Protein AF-A0A7S0J8M4-F1 (afdb_monomer)

Mean predicted aligned error: 5.73 Å

Secondary structure (DSSP, 8-state):
-HHHHHS-HHHHHHHHHHTT-S-SSS-------TTHHHHHHHHHHHT-S---TT--EEEEEE-TTS-EEEEETTSPPEEES-----S-HHHHHHHHGGG--HHHHHHHHT---------

Organism: NCBI:txid127549

Radius of gyration: 19.63 Å; Cα contacts (8 Å, |Δi|>4): 87; chains: 1; bounding box: 48×40×47 Å

Foldseek 3Di:
DVVVVVPDPVVVVVVCVVQVVPPPPPRDDDDADVVGPVVVVVVVVVVDPDDDPPWDFQAWAADPVQWIWTDTPPDGTDIDNDDDDPDQLVVVCRRHPPVQDPVSNVVSVVDDDDDDDDD

Sequence (119 aa):
DEQALAFPVVQLIAFWKNHHLLDLLERPVWRVVRGRSRAYVSAAVMALNDVRAGTPVCSVTRDSNGGVLVHTAGSEAERFDHVVMATHTDVTLALLGKEAAAEERSALAAIQYQPNAVY

pLDDT: mean 92.01, std 7.86, range [51.16, 98.25]

Nearest PDB structures (foldseek):
  3r9u-assembly1_A  TM=7.982E-01  e=2.689E-01  Campylobacter jejuni
  5xhu-assembly1_A  TM=7.639E-01  e=3.263E-01  Bacillus subtilis
  6a4j-assembly1_A  TM=7.425E-01  e=1.185E+00  Staphylococcus aureus
  2tpr-assembly1_B  TM=5.645E-01  e=7.076E-01  Crithidia fasciculata
  3jcp-assembly1_M  TM=3.866E-01  e=5.831E-01  Saccharomyces cerevisiae S288C

S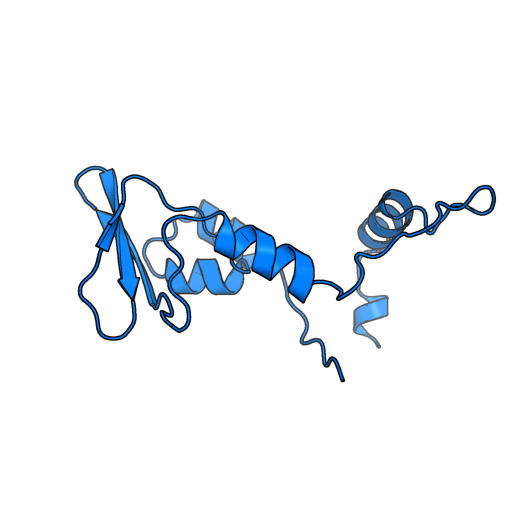olvent-accessible surface area (backbone atoms only — not comparable to full-atom values): 7654 Å² total; per-residue (Å²): 110,74,64,71,73,66,50,59,62,67,60,53,52,52,50,32,54,78,64,53,68,73,50,90,66,88,59,80,82,85,81,76,61,83,72,46,68,62,46,58,51,51,53,53,56,73,73,46,95,78,82,72,81,96,60,54,72,65,34,42,43,77,42,96,86,70,32,32,35,42,31,36,74,94,56,77,68,45,79,38,75,73,85,83,83,89,59,59,44,61,58,45,47,59,28,26,51,88,67,47,48,73,68,52,46,55,60,29,66,69,63,85,85,76,93,80,90,81,133

InterPro domains:
  IPR002937 Amine oxidase [PF01593] (25-114)
  IPR036188 FAD/NAD(P)-binding domain superfamily [G3DSA:3.50.50.60] (27-110)
  IPR036188 FAD/NAD(P)-binding domain superfamily [SSF51905] (13-118)
  IPR050464 Zeta Carotene Desaturase and Related Oxidoreductases [PTHR42923] (7-105)

Structure (mmCIF, N/CA/C/O backbone):
data_AF-A0A7S0J8M4-F1
#
_entry.id   AF-A0A7S0J8M4-F1
#
loop_
_atom_site.group_PDB
_atom_site.id
_atom_site.type_symbol
_atom_site.label_atom_id
_atom_site.label_alt_id
_atom_site.label_comp_id
_atom_site.label_asym_id
_atom_site.label_entity_id
_atom_site.label_seq_id
_atom_site.pdbx_PDB_ins_code
_atom_site.Cartn_x
_atom_site.Cartn_y
_atom_site.Cartn_z
_atom_site.occupancy
_atom_site.B_iso_or_equiv
_atom_site.auth_seq_id
_atom_site.auth_comp_id
_atom_site.auth_asym_id
_atom_site.auth_atom_id
_atom_site.pdbx_PDB_model_num
ATOM 1 N N . ASP A 1 1 ? 6.494 17.318 -21.708 1.00 63.72 1 ASP A N 1
ATOM 2 C CA . ASP A 1 1 ? 6.199 17.122 -20.280 1.00 63.72 1 ASP A CA 1
ATOM 3 C C . ASP A 1 1 ? 7.115 17.928 -19.386 1.00 63.72 1 ASP A C 1
ATOM 5 O O . ASP A 1 1 ? 8.245 17.532 -19.136 1.00 63.72 1 ASP A O 1
ATOM 9 N N . GLU A 1 2 ? 6.620 19.064 -18.902 1.00 69.25 2 GLU A N 1
ATOM 10 C CA . GLU A 1 2 ? 7.306 19.943 -17.941 1.00 69.25 2 GLU A CA 1
ATOM 11 C C . GLU A 1 2 ? 7.650 19.211 -16.629 1.00 69.25 2 GLU A C 1
ATOM 13 O O . GLU A 1 2 ? 8.718 19.404 -16.056 1.00 69.25 2 GLU A O 1
ATOM 18 N N . GLN A 1 3 ? 6.805 18.264 -16.212 1.00 68.88 3 GLN A N 1
ATOM 19 C CA . GLN A 1 3 ? 7.044 17.424 -15.034 1.00 68.88 3 GLN A CA 1
ATOM 20 C C . GLN A 1 3 ? 8.184 16.415 -15.218 1.00 68.88 3 GLN A C 1
ATOM 22 O O . GLN A 1 3 ? 8.911 16.148 -14.266 1.00 68.88 3 GLN A O 1
ATOM 27 N N . ALA A 1 4 ? 8.385 15.880 -16.428 1.00 71.12 4 ALA A N 1
ATOM 28 C CA . ALA A 1 4 ? 9.517 14.992 -16.699 1.00 71.12 4 ALA A CA 1
ATOM 29 C C . ALA A 1 4 ? 10.855 15.736 -16.548 1.00 71.12 4 ALA A C 1
ATOM 31 O O . ALA A 1 4 ? 11.836 15.153 -16.095 1.00 71.12 4 ALA A O 1
ATOM 32 N N . LEU A 1 5 ? 10.877 17.035 -16.872 1.00 80.38 5 LEU A N 1
ATOM 33 C CA . LEU A 1 5 ? 12.034 17.911 -16.665 1.00 80.38 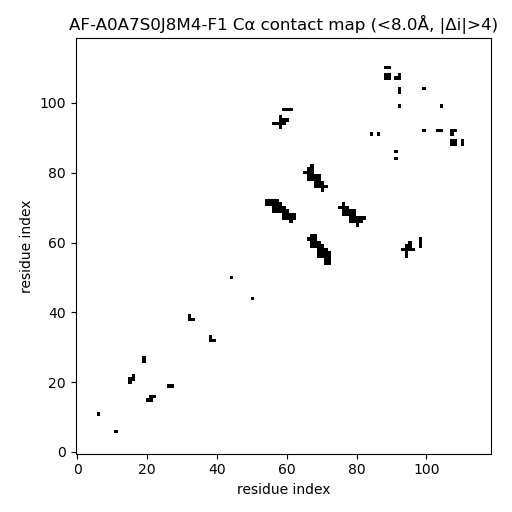5 LEU A CA 1
ATOM 34 C C . LEU A 1 5 ? 12.220 18.309 -15.191 1.00 80.38 5 LEU A C 1
ATOM 36 O O . LEU A 1 5 ? 13.343 18.589 -14.780 1.00 80.38 5 LEU A O 1
ATOM 40 N N . ALA A 1 6 ? 11.145 18.315 -14.397 1.00 82.62 6 ALA A N 1
ATOM 41 C CA . ALA A 1 6 ? 11.183 18.595 -12.960 1.00 82.62 6 ALA A CA 1
ATOM 42 C C . ALA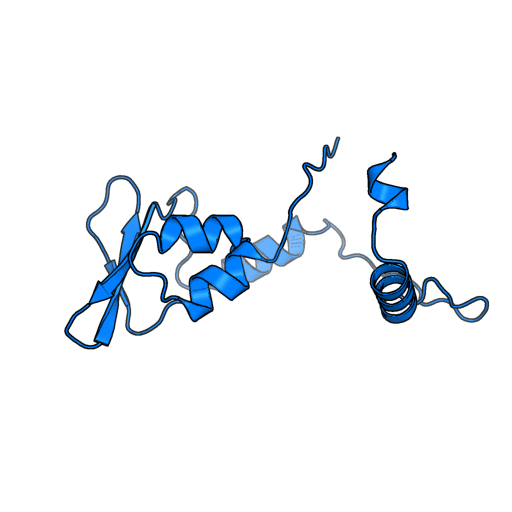 A 1 6 ? 11.553 17.370 -12.100 1.00 82.62 6 ALA A C 1
ATOM 44 O O . ALA A 1 6 ? 11.846 17.520 -10.912 1.00 82.62 6 ALA A O 1
ATOM 45 N N . PHE A 1 7 ? 11.538 16.157 -12.668 1.00 82.75 7 PHE A N 1
ATOM 46 C CA . PHE A 1 7 ? 11.857 14.942 -11.924 1.00 82.75 7 PHE A CA 1
ATOM 47 C C . PHE A 1 7 ? 13.342 14.921 -11.508 1.00 82.75 7 PHE A C 1
ATOM 49 O O . PHE A 1 7 ? 14.218 15.144 -12.351 1.00 82.75 7 PHE A O 1
ATOM 56 N N . PRO A 1 8 ? 13.676 14.620 -10.238 1.00 88.19 8 PRO A N 1
ATOM 57 C CA . PRO A 1 8 ? 15.059 14.662 -9.775 1.00 88.19 8 PRO A CA 1
ATOM 58 C C . PRO A 1 8 ? 15.976 13.693 -10.536 1.00 88.19 8 PRO A C 1
ATOM 60 O O . PRO A 1 8 ? 15.835 12.470 -10.462 1.00 88.19 8 PRO A O 1
ATOM 63 N N . VAL A 1 9 ? 16.991 14.238 -11.215 1.00 90.62 9 VAL A N 1
ATOM 64 C CA . VAL A 1 9 ? 17.916 13.459 -12.060 1.00 90.62 9 VAL A CA 1
ATOM 65 C C . VAL A 1 9 ? 18.632 12.340 -11.297 1.00 90.62 9 VAL A C 1
ATOM 67 O O . VAL A 1 9 ? 18.860 11.263 -11.840 1.00 90.62 9 VAL A O 1
ATOM 70 N N . VAL A 1 10 ? 18.937 12.551 -10.013 1.00 91.94 10 VAL A N 1
ATOM 71 C CA . VAL A 1 10 ? 19.588 11.540 -9.165 1.00 91.94 10 VAL A CA 1
ATOM 72 C C . VAL A 1 10 ? 18.696 10.310 -8.994 1.00 91.94 10 VAL A C 1
ATOM 74 O O . VAL A 1 10 ? 19.178 9.185 -9.105 1.00 91.94 10 VAL A O 1
ATOM 77 N N . GLN A 1 11 ? 17.394 10.512 -8.775 1.00 88.12 11 GLN A N 1
ATOM 78 C CA . GLN A 1 11 ? 16.428 9.420 -8.640 1.00 88.12 11 GLN A CA 1
ATOM 79 C C . GLN A 1 11 ? 16.253 8.689 -9.972 1.00 88.12 11 GLN A C 1
ATOM 81 O O . GLN A 1 11 ? 16.188 7.461 -9.992 1.00 88.12 11 GLN A O 1
ATOM 86 N N . LEU A 1 12 ? 16.252 9.427 -11.086 1.00 88.75 12 LEU A N 1
ATOM 87 C CA . LEU A 1 12 ? 16.141 8.853 -12.425 1.00 88.75 12 LEU A CA 1
ATOM 88 C C . LEU A 1 12 ? 17.352 7.980 -12.767 1.00 88.75 12 LEU A C 1
ATOM 90 O O . LEU A 1 12 ? 17.193 6.844 -13.207 1.00 88.75 12 LEU A O 1
ATOM 94 N N . ILE A 1 13 ? 18.563 8.480 -12.512 1.00 92.44 13 ILE A N 1
ATOM 95 C CA . ILE A 1 13 ? 19.807 7.735 -12.733 1.00 92.44 13 ILE A CA 1
ATOM 96 C C . ILE A 1 13 ? 19.863 6.506 -11.823 1.00 92.44 13 ILE A C 1
ATOM 98 O O . ILE A 1 13 ? 20.216 5.423 -12.289 1.00 92.44 13 ILE A O 1
ATOM 102 N N . ALA A 1 14 ? 19.494 6.640 -10.544 1.00 92.06 14 ALA A N 1
ATOM 103 C CA . ALA A 1 14 ? 19.434 5.508 -9.622 1.00 92.06 14 ALA A CA 1
ATOM 104 C C . ALA A 1 14 ? 18.438 4.443 -10.106 1.00 92.06 14 ALA A C 1
ATOM 106 O O . ALA A 1 14 ? 18.763 3.256 -10.115 1.00 92.06 14 ALA A O 1
ATOM 107 N N . PHE A 1 15 ? 17.261 4.861 -10.580 1.00 89.94 15 PHE A N 1
ATOM 108 C CA . PHE A 1 15 ? 16.281 3.974 -11.194 1.00 89.94 15 PHE A CA 1
ATOM 109 C C . PHE A 1 15 ? 16.864 3.260 -12.422 1.00 89.94 15 PHE A C 1
ATOM 111 O O . PHE A 1 15 ? 16.825 2.033 -12.476 1.00 89.94 15 PHE A O 1
ATOM 118 N N . TRP A 1 16 ? 17.466 3.984 -13.370 1.00 91.31 16 TRP A N 1
ATOM 119 C CA . TRP A 1 16 ? 18.075 3.386 -14.563 1.00 91.31 16 TRP A CA 1
ATOM 120 C C . TRP A 1 16 ? 19.204 2.414 -14.233 1.00 91.31 16 TRP A C 1
ATOM 122 O O . TRP A 1 16 ? 19.281 1.347 -14.841 1.00 91.31 16 TRP A O 1
ATOM 132 N N . LYS A 1 17 ? 20.042 2.745 -13.249 1.00 89.75 17 LYS A N 1
ATOM 133 C CA . LYS A 1 17 ? 21.104 1.863 -12.763 1.00 89.75 17 LYS A CA 1
ATOM 134 C C . LYS A 1 17 ? 20.529 0.576 -12.168 1.00 89.75 17 LYS A C 1
ATOM 136 O O . LYS A 1 17 ? 20.946 -0.505 -12.562 1.00 89.75 17 LYS A O 1
ATOM 141 N N . ASN A 1 18 ? 19.545 0.685 -11.275 1.00 87.25 18 ASN A N 1
ATOM 142 C CA . ASN A 1 18 ? 18.911 -0.473 -10.632 1.00 87.25 18 ASN A CA 1
ATOM 143 C C . ASN A 1 18 ? 18.157 -1.372 -11.625 1.00 87.25 18 ASN A C 1
ATOM 145 O O . ASN A 1 18 ? 17.911 -2.537 -11.333 1.00 87.25 18 ASN A O 1
ATOM 149 N N . HIS A 1 19 ? 17.797 -0.837 -12.793 1.00 87.44 19 HIS A N 1
ATOM 150 C CA . HIS A 1 19 ? 17.111 -1.562 -13.861 1.00 87.44 19 HIS A CA 1
ATOM 151 C C . HIS A 1 19 ? 18.027 -1.901 -15.044 1.00 87.44 19 HIS A C 1
ATOM 153 O O . HIS A 1 19 ? 17.521 -2.260 -16.106 1.00 87.44 19 HIS A O 1
ATOM 159 N N . HIS A 1 20 ? 19.354 -1.788 -14.905 1.00 87.81 20 HIS A N 1
ATOM 160 C CA . HIS A 1 20 ? 20.303 -2.145 -15.972 1.00 87.81 20 HIS A CA 1
ATOM 161 C C . HIS A 1 20 ? 20.048 -1.403 -17.302 1.00 87.81 20 HIS A C 1
ATOM 163 O O . HIS A 1 20 ? 20.346 -1.885 -18.398 1.00 87.81 20 HIS A O 1
ATOM 169 N N . LEU A 1 21 ? 19.448 -0.211 -17.228 1.00 86.88 21 LEU A N 1
ATOM 170 C CA . LEU A 1 21 ? 19.143 0.628 -18.390 1.00 86.88 21 LEU A CA 1
ATOM 171 C C . LEU A 1 21 ? 20.348 1.470 -18.826 1.00 86.88 21 LEU A C 1
ATOM 173 O O . LEU A 1 21 ? 20.344 1.983 -19.941 1.00 86.88 21 LEU A O 1
ATOM 177 N N . LEU A 1 22 ? 21.371 1.572 -17.972 1.00 88.12 22 LEU A N 1
ATOM 178 C CA . LEU A 1 22 ? 22.657 2.206 -18.280 1.00 88.12 22 LEU A CA 1
ATOM 179 C C . LEU A 1 22 ? 23.686 1.226 -18.868 1.00 88.12 22 LEU A C 1
ATOM 181 O O . LEU A 1 22 ? 24.751 1.657 -19.309 1.00 88.12 22 LEU A O 1
ATOM 185 N N . ASP A 1 23 ? 23.380 -0.073 -18.883 1.00 85.62 23 ASP A N 1
ATOM 186 C CA . ASP A 1 23 ? 24.307 -1.106 -19.338 1.00 85.62 23 ASP A CA 1
ATOM 187 C C . ASP A 1 23 ? 24.358 -1.115 -20.876 1.00 85.62 23 ASP A C 1
ATOM 189 O O . ASP A 1 23 ? 23.355 -1.355 -21.552 1.00 85.62 23 ASP A O 1
ATOM 193 N N . LEU A 1 24 ? 25.535 -0.818 -21.439 1.00 81.00 24 LEU A N 1
ATOM 194 C CA . LEU A 1 24 ? 25.758 -0.735 -22.892 1.00 81.00 24 LEU A CA 1
ATOM 195 C C . LEU A 1 24 ? 26.112 -2.090 -23.524 1.00 81.00 24 LEU A C 1
ATOM 197 O O . LEU A 1 24 ? 25.889 -2.297 -24.715 1.00 81.00 24 LEU A O 1
ATOM 201 N N . LEU A 1 25 ? 26.656 -3.009 -22.727 1.00 86.00 25 LEU A N 1
ATOM 202 C CA . LEU A 1 25 ? 27.061 -4.360 -23.111 1.00 86.00 25 LEU A CA 1
ATOM 203 C C . LEU A 1 25 ? 26.431 -5.353 -22.126 1.00 86.00 25 LEU A C 1
ATOM 205 O O . LEU A 1 25 ? 26.124 -4.980 -20.999 1.00 86.00 25 LEU A O 1
ATOM 209 N N . GLU A 1 26 ? 26.212 -6.597 -22.560 1.00 82.88 26 GLU A N 1
ATOM 210 C CA . GLU A 1 26 ? 25.694 -7.688 -21.708 1.00 82.88 26 GLU A CA 1
ATOM 211 C C . GLU A 1 26 ? 24.362 -7.386 -20.993 1.00 82.88 26 GLU A C 1
ATOM 213 O O . GLU A 1 26 ? 24.121 -7.822 -19.867 1.00 82.88 26 GLU A O 1
ATOM 218 N N . ARG A 1 27 ? 23.454 -6.658 -21.658 1.00 82.81 27 ARG A N 1
ATOM 219 C CA . ARG A 1 27 ? 22.149 -6.315 -21.073 1.00 82.81 27 ARG A CA 1
ATOM 220 C C . ARG A 1 27 ? 21.378 -7.578 -20.666 1.00 82.81 27 ARG A C 1
ATOM 222 O O . ARG A 1 27 ? 21.291 -8.521 -21.460 1.00 82.81 27 ARG A O 1
ATOM 229 N N . PRO A 1 28 ? 20.756 -7.593 -19.476 1.00 83.62 28 PRO A N 1
ATOM 230 C CA . PRO A 1 28 ? 20.015 -8.753 -19.015 1.00 83.62 28 PRO A CA 1
ATOM 231 C C . PRO A 1 28 ? 18.836 -9.050 -19.944 1.00 83.62 28 PRO A C 1
ATOM 233 O O . PRO A 1 28 ? 18.101 -8.158 -20.376 1.00 83.62 28 PRO A O 1
ATOM 236 N N . VAL A 1 29 ? 18.623 -10.336 -20.225 1.00 86.94 29 VAL A N 1
ATOM 237 C CA . VAL A 1 29 ? 17.432 -10.789 -20.946 1.00 86.94 29 VAL A CA 1
ATOM 238 C C . VAL A 1 29 ? 16.240 -10.712 -19.998 1.00 86.94 29 VAL A C 1
ATOM 240 O O . VAL A 1 29 ? 16.077 -11.552 -19.109 1.00 86.94 29 VAL A O 1
ATOM 243 N N . TRP A 1 30 ? 15.388 -9.711 -20.205 1.00 88.50 30 TRP A N 1
ATOM 244 C CA . TRP A 1 30 ? 14.147 -9.548 -19.456 1.00 88.50 30 TRP A CA 1
ATOM 245 C C . TRP A 1 30 ? 13.171 -10.674 -19.797 1.00 88.50 30 TRP A C 1
ATOM 247 O O . TRP A 1 30 ? 12.617 -10.742 -20.894 1.00 88.50 30 TRP A O 1
ATOM 257 N N . ARG A 1 31 ? 12.964 -11.579 -18.840 1.00 91.81 31 ARG A N 1
ATOM 258 C CA . ARG A 1 31 ? 11.958 -12.638 -18.943 1.00 91.81 31 ARG A CA 1
ATOM 259 C C . ARG A 1 31 ? 10.631 -12.138 -18.398 1.00 91.81 31 ARG A C 1
ATOM 261 O O . ARG A 1 31 ? 10.584 -11.412 -17.411 1.00 91.81 31 ARG A O 1
ATOM 268 N N . VAL A 1 32 ? 9.550 -12.586 -19.020 1.00 93.75 32 VAL A N 1
ATOM 269 C CA . VAL A 1 32 ? 8.186 -12.309 -18.568 1.00 93.75 32 VAL A CA 1
ATOM 270 C C . VAL A 1 32 ? 7.472 -13.613 -18.248 1.00 93.75 32 VAL A C 1
ATOM 272 O O . VAL A 1 32 ? 7.699 -14.638 -18.893 1.00 93.75 32 VAL A O 1
ATOM 275 N N . VAL A 1 33 ? 6.578 -13.572 -17.263 1.00 96.25 33 VAL A N 1
ATOM 276 C CA . VAL A 1 33 ? 5.672 -14.688 -16.982 1.00 96.25 33 VAL A CA 1
ATOM 277 C C . VAL A 1 33 ? 4.642 -14.769 -18.109 1.00 96.25 33 VAL A C 1
ATOM 279 O O . VAL A 1 33 ? 3.999 -13.770 -18.451 1.00 96.25 33 VAL A O 1
ATOM 282 N N . ARG A 1 34 ? 4.466 -15.955 -18.705 1.00 96.88 34 ARG A N 1
ATOM 283 C CA . ARG A 1 34 ? 3.397 -16.193 -19.687 1.00 96.88 34 ARG A CA 1
ATOM 284 C C . ARG A 1 34 ? 2.046 -15.925 -19.014 1.00 96.88 34 ARG A C 1
ATOM 286 O O . ARG A 1 34 ? 1.779 -16.455 -17.945 1.00 96.88 34 ARG A O 1
ATOM 293 N N . GLY A 1 35 ? 1.206 -15.093 -19.631 1.00 94.69 35 GLY A N 1
ATOM 294 C CA . GLY A 1 35 ? -0.043 -14.627 -19.009 1.00 94.69 35 GLY A CA 1
ATOM 295 C C . GLY A 1 35 ? 0.110 -13.394 -18.104 1.00 94.69 35 GLY A C 1
ATOM 296 O O . GLY A 1 35 ? -0.881 -12.937 -17.538 1.00 94.69 35 GLY A O 1
ATOM 297 N N . ARG A 1 36 ? 1.317 -12.807 -18.030 1.00 95.38 36 ARG A N 1
ATOM 298 C CA . ARG A 1 36 ? 1.626 -11.533 -17.353 1.00 95.38 36 ARG A CA 1
ATOM 299 C 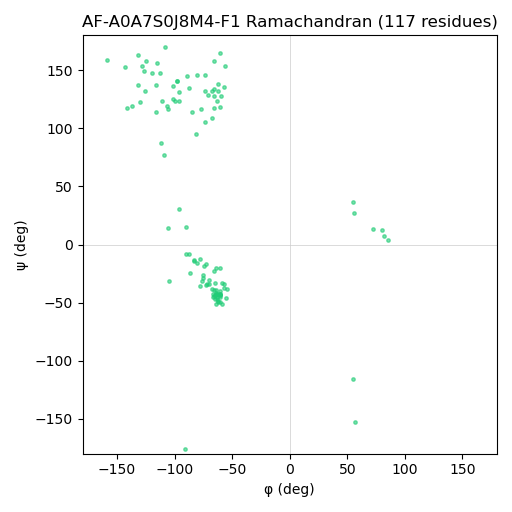C . ARG A 1 36 ? 1.231 -11.552 -15.867 1.00 95.38 36 ARG A C 1
ATOM 301 O O . ARG A 1 36 ? 1.224 -12.605 -15.234 1.00 95.38 36 ARG A O 1
ATOM 308 N N . SER A 1 37 ? 0.925 -10.380 -15.308 1.00 94.81 37 SER A N 1
ATOM 309 C CA . SER A 1 37 ? 0.617 -10.194 -13.889 1.00 94.81 37 SER A CA 1
ATOM 310 C C . SER A 1 37 ? -0.538 -11.039 -13.383 1.00 94.81 37 SER A C 1
ATOM 312 O O . SER A 1 37 ? -0.457 -11.602 -12.295 1.00 94.81 37 SER A O 1
ATOM 314 N N . ARG A 1 38 ? -1.573 -11.216 -14.206 1.00 95.38 38 ARG A N 1
ATOM 315 C CA . ARG A 1 38 ? -2.733 -12.039 -13.859 1.00 95.38 38 ARG A CA 1
ATOM 316 C C . ARG A 1 38 ? -2.342 -13.461 -13.452 1.00 95.38 38 ARG A C 1
ATOM 318 O O . ARG A 1 38 ? -2.945 -13.995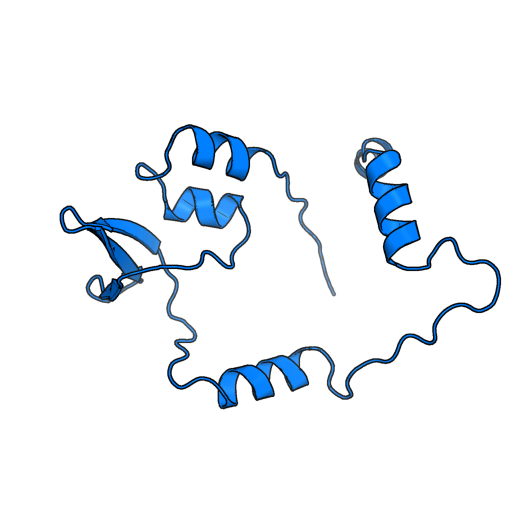 -12.528 1.00 95.38 38 ARG A O 1
ATOM 325 N N . ALA A 1 39 ? -1.344 -14.057 -14.108 1.00 97.50 39 ALA A N 1
ATOM 326 C CA . ALA A 1 39 ? -0.929 -15.426 -13.819 1.00 97.50 39 ALA A CA 1
ATOM 327 C C . ALA A 1 39 ? -0.367 -15.564 -12.395 1.00 97.50 39 ALA A C 1
ATOM 329 O O . ALA A 1 39 ? -0.834 -16.408 -11.632 1.00 97.50 39 ALA A O 1
ATOM 330 N N . TYR A 1 40 ? 0.588 -14.710 -12.010 1.00 96.12 40 TYR A N 1
ATOM 331 C CA . TYR A 1 40 ? 1.193 -14.808 -10.679 1.00 96.12 40 TYR A CA 1
ATOM 332 C C . TYR A 1 40 ? 0.283 -14.263 -9.572 1.00 96.12 40 TYR A C 1
ATOM 334 O O . TYR A 1 40 ? 0.305 -14.798 -8.470 1.00 96.12 40 TYR A O 1
ATOM 342 N N . VAL A 1 41 ? -0.560 -13.259 -9.850 1.00 96.25 41 VAL A N 1
ATOM 343 C CA . VAL A 1 41 ? -1.557 -12.783 -8.876 1.00 96.25 41 VAL A CA 1
ATOM 344 C C . VAL A 1 41 ? -2.582 -13.879 -8.591 1.00 96.25 41 VAL A C 1
ATOM 346 O O . VAL A 1 41 ? -2.880 -14.139 -7.432 1.00 96.25 41 VAL A O 1
ATOM 349 N N . SER A 1 42 ? -3.071 -14.577 -9.623 1.00 96.19 42 SER A N 1
ATOM 350 C CA . SER A 1 42 ? -3.992 -15.705 -9.438 1.00 96.19 42 SER A CA 1
ATOM 351 C C . SER A 1 42 ? -3.362 -16.820 -8.606 1.00 96.19 42 SER A C 1
ATOM 353 O O . SER A 1 42 ? -4.018 -17.357 -7.720 1.00 96.19 42 SER A O 1
ATOM 355 N N . ALA A 1 43 ? -2.095 -17.155 -8.868 1.00 96.94 43 ALA A N 1
ATOM 356 C CA . ALA A 1 43 ? -1.381 -18.163 -8.090 1.00 96.94 43 ALA A CA 1
ATOM 357 C C . ALA A 1 43 ? -1.209 -17.742 -6.621 1.00 96.94 43 ALA A C 1
ATOM 359 O O . ALA A 1 43 ? -1.434 -18.553 -5.729 1.00 96.94 43 ALA A O 1
ATOM 360 N N . ALA A 1 44 ? -0.869 -16.473 -6.365 1.00 96.19 44 ALA A N 1
ATOM 361 C CA . ALA A 1 44 ? -0.751 -15.941 -5.009 1.00 96.19 44 ALA A CA 1
ATOM 362 C C . ALA A 1 44 ? -2.091 -15.979 -4.261 1.00 96.19 44 ALA A C 1
ATOM 364 O O . ALA A 1 44 ? -2.138 -16.450 -3.132 1.00 96.19 44 ALA A O 1
ATOM 365 N N . VAL A 1 45 ? -3.187 -15.558 -4.903 1.00 96.69 45 VAL A N 1
ATOM 366 C CA . VAL A 1 45 ? -4.537 -15.602 -4.314 1.00 96.69 45 VAL A CA 1
ATOM 367 C C . VAL A 1 45 ? -4.947 -17.033 -3.965 1.00 96.69 45 VAL A C 1
ATOM 369 O O . VAL A 1 45 ? -5.466 -17.258 -2.881 1.00 96.69 45 VAL A O 1
ATOM 372 N N . MET A 1 46 ? -4.669 -18.009 -4.836 1.00 96.19 46 MET A N 1
ATOM 373 C CA . MET A 1 46 ? -4.966 -19.422 -4.561 1.00 96.19 46 MET A CA 1
ATOM 374 C C . MET A 1 46 ? -4.155 -20.009 -3.398 1.00 96.19 46 MET A C 1
ATOM 376 O O . MET A 1 46 ? -4.567 -21.012 -2.823 1.00 96.19 46 MET A O 1
ATOM 380 N N . ALA A 1 47 ? -3.000 -19.424 -3.076 1.00 97.56 47 ALA A N 1
ATOM 381 C CA . ALA A 1 47 ? -2.148 -19.865 -1.975 1.00 97.56 47 ALA A CA 1
ATOM 382 C C . ALA A 1 47 ? -2.519 -19.227 -0.623 1.00 97.56 47 ALA A C 1
ATOM 384 O O . ALA A 1 47 ? -1.960 -19.615 0.403 1.00 97.56 47 ALA A O 1
ATOM 385 N N . LEU A 1 48 ? -3.423 -18.242 -0.608 1.00 96.56 48 LEU A N 1
ATOM 386 C CA . LEU A 1 48 ? -3.871 -17.553 0.599 1.00 96.56 48 LEU A CA 1
ATOM 387 C C . LEU A 1 48 ? -5.189 -18.148 1.100 1.00 96.56 48 LEU A C 1
ATOM 389 O O . LEU A 1 48 ? -6.086 -18.453 0.321 1.00 96.56 48 LEU A O 1
ATOM 393 N N . ASN A 1 49 ? -5.313 -18.274 2.422 1.00 96.75 49 ASN A N 1
ATOM 394 C CA . ASN A 1 49 ? -6.507 -18.847 3.051 1.00 96.75 49 ASN A CA 1
ATOM 395 C C . ASN A 1 49 ? -7.706 -17.887 3.056 1.00 96.75 49 ASN A C 1
ATOM 397 O O . ASN A 1 49 ? -8.846 -18.342 3.057 1.00 96.75 49 ASN A O 1
ATOM 401 N N . ASP A 1 50 ? -7.457 -16.576 3.083 1.00 96.12 50 ASP A N 1
ATOM 402 C CA . ASP A 1 50 ? -8.494 -15.545 3.115 1.00 96.12 50 ASP A CA 1
ATOM 403 C C . ASP A 1 50 ? -8.117 -14.408 2.159 1.00 96.12 50 ASP A C 1
ATOM 405 O O . ASP A 1 50 ? -7.064 -13.781 2.293 1.00 96.12 50 ASP A O 1
ATOM 409 N N . VAL A 1 51 ? -8.974 -14.177 1.164 1.00 96.62 51 VAL A N 1
ATOM 410 C CA . VAL A 1 51 ? -8.864 -13.085 0.196 1.00 96.62 51 VAL A CA 1
ATOM 411 C C . VAL A 1 51 ? -10.262 -12.551 -0.080 1.00 96.62 51 VAL A C 1
ATOM 413 O O . VAL A 1 51 ? -11.113 -13.250 -0.631 1.00 96.62 51 VAL A O 1
ATOM 416 N N . ARG A 1 52 ? -10.489 -11.281 0.256 1.00 94.81 52 ARG A N 1
ATOM 417 C CA . ARG A 1 52 ? -11.809 -10.644 0.178 1.00 94.81 52 ARG A CA 1
ATOM 418 C C . ARG A 1 52 ? -11.832 -9.583 -0.920 1.00 94.81 52 ARG A C 1
ATOM 420 O O . ARG A 1 52 ? -11.528 -8.412 -0.702 1.00 94.81 52 ARG A O 1
ATOM 427 N N . ALA A 1 53 ? -12.132 -10.015 -2.144 1.00 94.00 53 ALA A N 1
ATOM 428 C CA . ALA A 1 53 ? -12.293 -9.109 -3.279 1.00 94.00 53 ALA A CA 1
ATOM 429 C C . ALA A 1 53 ? -13.617 -8.335 -3.178 1.00 94.00 53 ALA A C 1
ATOM 431 O O . ALA A 1 53 ? -14.622 -8.870 -2.721 1.00 94.00 53 ALA A O 1
ATOM 432 N N . GLY A 1 54 ? -13.631 -7.078 -3.631 1.00 94.25 54 GLY A N 1
ATOM 433 C CA . GLY A 1 54 ? -14.827 -6.231 -3.535 1.00 94.25 54 GLY A CA 1
ATOM 434 C C . GLY A 1 54 ? -15.144 -5.754 -2.113 1.00 94.25 54 GLY A C 1
ATOM 435 O O . GLY A 1 54 ? -16.232 -5.238 -1.881 1.00 94.25 54 GLY A O 1
ATOM 436 N N . THR A 1 55 ? -14.199 -5.895 -1.179 1.00 96.19 55 THR A N 1
ATOM 437 C CA . THR A 1 55 ? -14.318 -5.457 0.217 1.00 96.19 55 THR A CA 1
ATOM 438 C C . THR A 1 55 ? -13.413 -4.243 0.459 1.00 96.19 55 THR A C 1
ATOM 440 O O . THR A 1 55 ? -12.307 -4.390 0.981 1.00 96.19 55 THR A O 1
ATOM 443 N N . PRO A 1 56 ? -13.811 -3.033 0.025 1.00 95.75 56 PRO A N 1
ATOM 444 C CA . PRO A 1 56 ? -12.995 -1.847 0.232 1.00 95.75 56 PRO A CA 1
ATOM 445 C C . PRO A 1 56 ? -12.896 -1.530 1.728 1.00 95.75 56 PRO A C 1
ATOM 447 O O . PRO A 1 56 ? -13.909 -1.419 2.425 1.00 95.75 56 PRO A O 1
ATOM 450 N N . VAL A 1 57 ? -11.664 -1.363 2.206 1.00 97.69 57 VAL A N 1
ATOM 451 C CA . VAL A 1 57 ? -11.391 -0.801 3.531 1.00 97.69 57 VAL A CA 1
ATOM 452 C C . VAL A 1 57 ? -11.667 0.699 3.473 1.00 97.69 57 VAL A C 1
ATOM 454 O O . VAL A 1 57 ? -11.230 1.377 2.545 1.00 97.69 57 VAL A O 1
ATOM 457 N N . CYS A 1 58 ? -12.406 1.209 4.452 1.00 97.31 58 CYS A N 1
ATOM 458 C CA . CYS A 1 58 ? -12.796 2.613 4.548 1.00 97.31 58 CYS A CA 1
ATOM 459 C C . CYS A 1 58 ? -11.997 3.364 5.614 1.00 97.31 58 CYS A C 1
ATOM 461 O O . CYS A 1 58 ? -11.743 4.556 5.456 1.00 97.31 58 CYS A O 1
ATOM 463 N N . SER A 1 59 ? -11.595 2.684 6.688 1.00 97.81 59 SER A N 1
ATOM 464 C CA . SER A 1 59 ? -10.721 3.255 7.711 1.00 97.81 59 SER A CA 1
ATOM 465 C C . SER A 1 59 ? -10.011 2.176 8.523 1.00 97.81 59 SER A C 1
ATOM 467 O O . SER A 1 59 ? -10.444 1.022 8.587 1.00 97.81 59 SER A O 1
ATOM 469 N N . VAL A 1 60 ? -8.906 2.570 9.153 1.00 97.94 60 VAL A N 1
ATOM 470 C CA . VAL A 1 60 ? -8.119 1.734 10.061 1.00 97.94 60 VAL A CA 1
ATOM 471 C C . VAL A 1 60 ? -7.878 2.517 11.347 1.00 97.94 60 VAL A C 1
ATOM 473 O O . VAL A 1 60 ? -7.322 3.612 11.308 1.00 97.94 60 VAL A O 1
ATOM 476 N N . THR A 1 61 ? -8.301 1.965 12.484 1.00 97.31 61 THR A N 1
ATOM 477 C CA . THR A 1 61 ? -8.210 2.623 13.800 1.00 97.31 61 THR A CA 1
ATOM 478 C C . THR A 1 61 ? -7.506 1.748 14.823 1.00 97.31 61 THR A C 1
ATOM 480 O O . THR A 1 61 ? -7.617 0.526 14.756 1.00 97.31 61 THR A O 1
ATOM 483 N N . ARG A 1 62 ? -6.808 2.345 15.794 1.00 95.25 62 ARG A N 1
ATOM 484 C CA . ARG A 1 62 ? -6.148 1.581 16.865 1.00 95.25 62 ARG A CA 1
ATOM 485 C C . ARG A 1 62 ? -7.124 1.346 18.020 1.00 95.25 62 ARG A C 1
ATOM 487 O O . ARG A 1 62 ? -7.837 2.254 18.434 1.00 95.25 62 ARG A O 1
ATOM 494 N N . ASP A 1 63 ? -7.172 0.119 18.524 1.00 91.75 63 ASP A N 1
ATOM 495 C CA . ASP A 1 63 ? -7.940 -0.254 19.717 1.00 91.75 63 ASP A CA 1
ATOM 496 C C . ASP A 1 63 ? -7.151 0.135 20.981 1.00 91.75 63 ASP A C 1
ATOM 498 O O . ASP A 1 63 ? -5.922 0.032 21.018 1.00 91.75 63 ASP A O 1
ATOM 502 N N . SER A 1 64 ? -7.846 0.533 22.050 1.00 88.81 64 SER A N 1
ATOM 503 C CA . SER A 1 64 ? -7.239 0.817 23.355 1.00 88.81 64 SER A CA 1
ATOM 504 C C . SER A 1 64 ? -6.532 -0.396 23.968 1.00 88.81 64 SER A C 1
ATOM 506 O O . SER A 1 64 ? -5.658 -0.227 24.812 1.00 88.81 64 SER A O 1
ATOM 508 N N . ASN A 1 65 ? -6.869 -1.613 23.528 1.00 91.31 65 ASN A N 1
ATOM 509 C CA . ASN A 1 65 ? -6.217 -2.853 23.963 1.00 91.31 65 ASN A CA 1
ATOM 510 C C . ASN A 1 65 ? -5.008 -3.255 23.094 1.00 91.31 65 ASN A C 1
ATOM 512 O O . ASN A 1 65 ? -4.582 -4.408 23.133 1.00 91.31 65 ASN A O 1
ATOM 516 N N . GLY A 1 66 ? -4.477 -2.341 22.273 1.00 90.56 66 GLY A N 1
ATOM 517 C CA . GLY A 1 66 ? -3.270 -2.566 21.468 1.00 90.56 66 GLY A CA 1
ATOM 518 C C . GLY A 1 66 ? -3.488 -3.325 20.154 1.00 90.56 66 GLY A C 1
ATOM 519 O O . GLY A 1 66 ? -2.512 -3.660 19.491 1.00 90.56 66 GLY A O 1
ATOM 520 N N . GLY A 1 67 ? -4.743 -3.588 19.777 1.00 96.06 67 GLY A N 1
ATOM 521 C CA . GLY A 1 67 ? -5.103 -4.142 18.468 1.00 96.06 67 GLY A CA 1
ATOM 522 C C . GLY A 1 67 ? -5.387 -3.064 17.418 1.00 96.06 67 GLY A C 1
ATOM 523 O O . GLY A 1 67 ? -5.290 -1.862 17.672 1.00 96.06 67 GLY A O 1
ATOM 524 N N . VAL A 1 68 ? -5.800 -3.505 16.235 1.00 97.44 68 VAL A N 1
ATOM 525 C CA . VAL A 1 68 ? -6.211 -2.656 15.115 1.00 97.44 68 VAL A CA 1
ATOM 526 C C . VAL A 1 68 ? -7.602 -3.075 14.655 1.00 97.44 68 VAL A C 1
ATOM 528 O O . VAL A 1 68 ? -7.869 -4.256 14.455 1.00 97.44 68 VAL A O 1
ATOM 531 N N . LEU A 1 69 ? -8.490 -2.105 14.478 1.00 97.62 69 LEU A N 1
ATOM 532 C CA . LEU A 1 69 ? -9.822 -2.292 13.918 1.00 97.62 69 LEU A CA 1
ATOM 533 C C . LEU A 1 69 ? -9.820 -1.842 12.457 1.00 97.62 69 LEU A C 1
ATOM 535 O O . LEU A 1 69 ? -9.450 -0.705 12.150 1.00 97.62 69 LEU A O 1
ATOM 539 N N . VAL A 1 70 ? -10.245 -2.735 11.569 1.00 97.81 70 VAL A N 1
ATOM 540 C CA . VAL A 1 70 ? -10.370 -2.489 10.132 1.00 97.81 70 VAL A CA 1
ATOM 541 C C . VAL A 1 70 ? -11.847 -2.364 9.791 1.00 97.81 70 VAL A C 1
ATOM 543 O O . VAL A 1 70 ? -12.626 -3.297 9.984 1.00 97.81 70 VAL A O 1
ATOM 546 N N . HIS A 1 71 ? -12.233 -1.202 9.271 1.00 97.62 71 HIS A N 1
ATOM 547 C CA . HIS A 1 71 ? -13.611 -0.908 8.887 1.00 97.62 71 HIS A CA 1
ATOM 548 C C . HIS A 1 71 ? -13.754 -1.090 7.385 1.00 97.62 71 HIS A C 1
ATOM 550 O O . HIS A 1 71 ? -13.036 -0.459 6.606 1.00 97.62 71 HIS A O 1
ATOM 556 N N . THR A 1 72 ? -14.687 -1.938 6.969 1.00 97.12 72 THR A N 1
ATOM 557 C CA . THR A 1 72 ? -14.991 -2.180 5.555 1.00 97.12 72 THR A CA 1
ATOM 558 C C . THR A 1 72 ? -16.403 -1.710 5.235 1.00 97.12 72 THR A C 1
ATOM 560 O O . THR A 1 72 ? -17.253 -1.597 6.121 1.00 97.12 72 THR A O 1
ATOM 563 N N . ALA A 1 73 ? -16.668 -1.396 3.969 1.00 92.44 73 ALA A N 1
ATOM 564 C CA . ALA A 1 73 ? -17.998 -0.949 3.572 1.00 92.44 73 ALA A CA 1
ATOM 565 C C . ALA A 1 73 ? -19.048 -2.052 3.810 1.00 92.44 73 ALA A C 1
ATOM 567 O O . ALA A 1 73 ? -18.949 -3.146 3.258 1.00 92.44 73 ALA A O 1
ATOM 568 N N . GLY A 1 74 ? -20.083 -1.741 4.596 1.00 86.06 74 GLY A N 1
ATOM 569 C CA . GLY A 1 74 ? -21.252 -2.610 4.771 1.00 86.06 74 GLY A CA 1
ATOM 570 C C . GLY A 1 74 ? -21.076 -3.781 5.742 1.00 86.06 74 GLY A C 1
ATOM 571 O O . GLY A 1 74 ? -21.934 -4.658 5.758 1.00 86.06 74 GLY A O 1
ATOM 572 N N . SER A 1 75 ? -20.006 -3.806 6.542 1.00 89.44 75 SER A N 1
ATOM 573 C CA . SER A 1 75 ? -19.790 -4.809 7.596 1.00 89.44 75 SER A CA 1
ATOM 574 C C . SER A 1 75 ? -19.381 -4.149 8.911 1.00 89.44 75 SER A C 1
ATOM 576 O O . SER A 1 75 ? -18.970 -2.988 8.933 1.00 89.44 75 SER A O 1
ATOM 578 N N . GLU A 1 76 ? -19.487 -4.892 10.013 1.00 93.06 76 GLU A N 1
ATOM 579 C CA . GLU A 1 76 ? -18.895 -4.468 11.282 1.00 93.06 76 GLU A CA 1
ATOM 580 C C . GLU A 1 76 ? -17.362 -4.446 11.200 1.00 93.06 76 GLU A C 1
ATOM 582 O O . GLU A 1 76 ? -16.750 -5.102 10.353 1.00 93.06 76 GLU A O 1
ATOM 587 N N . ALA A 1 77 ? -16.744 -3.664 12.085 1.00 95.69 77 ALA A N 1
ATOM 588 C CA . ALA A 1 77 ? -15.296 -3.575 12.172 1.00 95.69 77 ALA A CA 1
ATOM 589 C C . ALA A 1 77 ? -14.696 -4.911 12.625 1.00 95.69 77 ALA A C 1
ATOM 591 O O . ALA A 1 77 ? -15.136 -5.494 13.616 1.00 95.69 77 ALA A O 1
ATOM 592 N N . GLU A 1 78 ? -13.649 -5.359 11.941 1.00 96.81 78 GLU A N 1
ATOM 593 C CA . GLU A 1 78 ? -12.929 -6.579 12.297 1.00 96.81 78 GLU A CA 1
ATOM 594 C C . GLU A 1 78 ? -11.637 -6.227 13.035 1.00 96.81 78 GLU A C 1
ATOM 596 O O . GLU A 1 78 ? -10.921 -5.292 12.661 1.00 96.81 78 GLU A O 1
ATOM 601 N N . ARG A 1 79 ? -11.346 -6.963 14.110 1.00 97.38 79 ARG A N 1
ATOM 602 C CA . ARG A 1 79 ? -10.165 -6.741 14.945 1.00 97.38 79 ARG A CA 1
ATOM 603 C C . ARG A 1 79 ? -9.026 -7.664 14.525 1.00 97.38 79 ARG A C 1
ATOM 605 O O . ARG A 1 79 ? -9.195 -8.877 14.476 1.00 97.38 79 ARG A O 1
ATOM 612 N N . PHE A 1 80 ? -7.848 -7.082 14.350 1.00 97.56 80 PHE A N 1
ATOM 613 C CA . PHE A 1 80 ? -6.585 -7.767 14.098 1.00 97.56 80 PHE A CA 1
ATOM 614 C C . PHE A 1 80 ? -5.543 -7.337 15.131 1.00 97.56 80 PHE A C 1
ATOM 616 O O . PHE A 1 80 ? -5.641 -6.255 15.710 1.00 97.56 80 PHE A O 1
ATOM 623 N N . ASP A 1 81 ? -4.516 -8.154 15.346 1.00 97.25 81 ASP A N 1
ATOM 624 C CA . ASP A 1 81 ? -3.394 -7.762 16.208 1.00 97.25 81 ASP A CA 1
ATOM 625 C C . ASP A 1 81 ? -2.442 -6.807 15.473 1.00 97.25 81 ASP A C 1
ATOM 627 O O . ASP A 1 81 ? -1.937 -5.845 16.050 1.00 97.25 81 ASP A O 1
ATOM 631 N N . HIS A 1 82 ? -2.257 -7.022 14.167 1.00 96.62 82 HIS A N 1
ATOM 632 C CA . HIS A 1 82 ? -1.414 -6.198 13.306 1.00 96.62 82 HIS 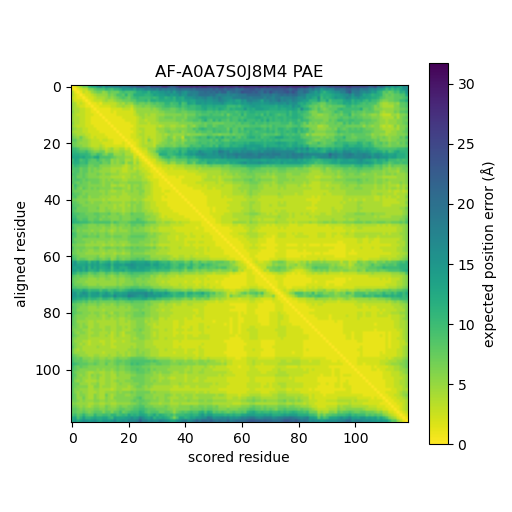A CA 1
ATOM 633 C C . HIS A 1 82 ? -2.024 -6.035 11.912 1.00 96.62 82 HIS A C 1
ATOM 635 O O . HIS A 1 82 ? -2.731 -6.915 11.424 1.00 96.62 82 HIS A O 1
ATOM 641 N N . VAL A 1 83 ? -1.701 -4.919 11.253 1.00 96.81 83 VAL A N 1
ATOM 642 C CA . VAL A 1 83 ? -2.117 -4.615 9.878 1.00 96.81 83 VAL A CA 1
ATOM 643 C C . VAL A 1 83 ? -0.908 -4.157 9.069 1.00 96.81 83 VAL A C 1
ATOM 645 O O . VAL A 1 83 ? -0.106 -3.349 9.536 1.00 96.81 83 VAL A O 1
ATOM 648 N N . VAL A 1 84 ? -0.800 -4.653 7.835 1.00 97.38 84 VAL A N 1
ATOM 649 C CA . VAL A 1 84 ? 0.173 -4.184 6.842 1.00 97.38 84 VAL A CA 1
ATOM 650 C C . VAL A 1 84 ? -0.560 -3.349 5.797 1.00 97.38 84 VAL A C 1
ATOM 652 O O . VAL A 1 84 ? -1.408 -3.858 5.066 1.00 97.38 84 VAL A O 1
ATOM 655 N N . MET A 1 85 ? -0.212 -2.066 5.705 1.00 97.56 85 MET A N 1
ATOM 656 C CA . MET A 1 85 ? -0.778 -1.154 4.710 1.00 97.56 85 MET A CA 1
ATOM 657 C C . MET A 1 85 ? -0.053 -1.342 3.372 1.00 97.56 85 MET A C 1
ATOM 659 O O . MET A 1 85 ? 1.008 -0.768 3.144 1.00 97.56 85 MET A O 1
ATOM 663 N N . ALA A 1 86 ? -0.618 -2.166 2.490 1.00 97.00 86 ALA A N 1
ATOM 664 C CA . ALA A 1 86 ? -0.068 -2.462 1.162 1.00 97.00 86 ALA A CA 1
ATOM 665 C C . ALA A 1 86 ? -0.682 -1.591 0.043 1.00 97.00 86 ALA A C 1
ATOM 667 O O . ALA A 1 86 ? -0.818 -2.029 -1.099 1.00 97.00 86 ALA A O 1
ATOM 668 N N . THR A 1 87 ? -1.087 -0.364 0.379 1.00 97.62 87 THR A N 1
ATOM 669 C CA . THR A 1 87 ? -1.656 0.632 -0.543 1.00 97.62 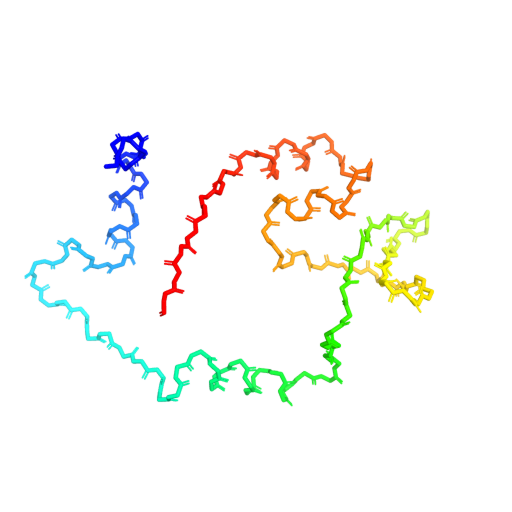87 THR A CA 1
ATOM 670 C C . THR A 1 87 ? -0.671 1.773 -0.807 1.00 97.62 87 THR A C 1
ATOM 672 O O . THR A 1 87 ? 0.349 1.895 -0.129 1.00 97.62 87 THR A O 1
ATOM 675 N N . HIS A 1 88 ? -0.974 2.638 -1.780 1.00 97.12 88 HIS A N 1
ATOM 676 C CA . HIS A 1 88 ? -0.259 3.909 -1.937 1.00 97.12 88 HIS A CA 1
ATOM 677 C C . HIS A 1 88 ? -0.320 4.742 -0.648 1.00 97.12 88 HIS A C 1
ATOM 679 O O . HIS A 1 88 ? -1.238 4.582 0.159 1.00 97.12 88 HIS A O 1
ATOM 685 N N . THR A 1 89 ? 0.664 5.611 -0.421 1.00 97.88 89 THR A N 1
ATOM 686 C CA . THR A 1 89 ? 0.804 6.313 0.859 1.00 97.88 89 THR A CA 1
ATOM 687 C C . THR A 1 89 ? -0.280 7.355 1.090 1.00 97.88 89 THR A C 1
ATOM 689 O O . THR A 1 89 ? -0.689 7.541 2.232 1.00 97.88 89 THR A O 1
ATOM 692 N N . ASP A 1 90 ? -0.799 7.971 0.032 1.00 97.19 90 ASP A N 1
ATOM 693 C CA . ASP A 1 90 ? -1.956 8.865 0.074 1.00 97.19 90 ASP A CA 1
ATOM 694 C C . ASP A 1 90 ? -3.238 8.115 0.476 1.00 97.19 90 ASP A C 1
ATOM 696 O O . ASP A 1 90 ? -3.965 8.562 1.364 1.00 97.19 90 ASP A O 1
ATOM 700 N N . VAL A 1 91 ? -3.465 6.928 -0.095 1.00 97.62 91 VAL A N 1
ATOM 701 C CA . VAL A 1 91 ? -4.564 6.029 0.282 1.00 97.62 91 VAL A CA 1
ATOM 702 C C . VAL A 1 91 ? -4.408 5.586 1.735 1.00 97.62 91 VAL A C 1
ATOM 704 O O . VAL A 1 91 ? -5.341 5.719 2.519 1.00 97.62 91 VAL A O 1
ATOM 707 N N . THR A 1 92 ? -3.220 5.126 2.131 1.00 98.25 92 THR A N 1
ATOM 708 C CA . THR A 1 92 ? -2.915 4.744 3.519 1.00 98.25 92 THR A CA 1
ATOM 709 C C . THR A 1 92 ? -3.197 5.892 4.487 1.00 98.25 92 THR A C 1
ATOM 711 O O . THR A 1 92 ? -3.838 5.689 5.517 1.00 98.25 92 THR A O 1
ATOM 714 N N . LEU A 1 93 ? -2.760 7.109 4.153 1.00 98.06 93 LEU A N 1
ATOM 715 C CA . LEU A 1 93 ? -2.979 8.290 4.980 1.00 98.06 93 LEU A CA 1
ATOM 716 C C . LEU A 1 93 ? -4.469 8.632 5.106 1.00 98.06 93 LEU A C 1
ATOM 718 O O . LEU A 1 93 ? -4.919 8.986 6.196 1.00 98.06 93 LEU A O 1
ATOM 722 N N . ALA A 1 94 ? -5.239 8.489 4.025 1.00 97.88 94 ALA A N 1
ATOM 723 C CA . ALA A 1 94 ? -6.687 8.670 4.053 1.00 97.88 94 ALA A CA 1
ATOM 724 C C . ALA A 1 94 ? -7.382 7.625 4.944 1.00 97.88 94 ALA A C 1
ATOM 726 O O . ALA A 1 94 ? -8.255 7.989 5.730 1.00 97.88 94 ALA A O 1
ATOM 727 N N . LEU A 1 95 ? -6.959 6.357 4.875 1.00 98.19 95 LEU A N 1
ATOM 728 C CA . LEU A 1 95 ? -7.505 5.270 5.698 1.00 98.19 95 LEU A CA 1
ATOM 729 C C . LEU A 1 95 ? -7.204 5.451 7.193 1.00 98.19 95 LEU A C 1
ATOM 731 O O . LEU A 1 95 ? -8.061 5.161 8.027 1.00 98.19 95 LEU A O 1
ATOM 735 N N . LEU A 1 96 ? -6.005 5.931 7.539 1.00 97.94 96 LEU A N 1
ATOM 736 C CA . LEU A 1 96 ? -5.633 6.233 8.926 1.00 97.94 96 LEU A CA 1
ATOM 737 C C . LEU A 1 96 ? -6.335 7.499 9.446 1.00 97.94 96 LEU A C 1
ATOM 739 O O . LEU A 1 96 ? -6.685 7.588 10.621 1.00 97.94 96 LEU A O 1
ATOM 743 N N . GLY A 1 97 ? -6.546 8.504 8.592 1.00 97.19 97 GLY A N 1
ATOM 744 C CA . GLY A 1 97 ? -7.268 9.725 8.943 1.00 97.19 97 GLY A CA 1
ATOM 745 C C . GLY A 1 97 ? -6.681 10.430 10.173 1.00 97.19 97 GLY A C 1
ATOM 746 O O . GLY A 1 97 ? -5.549 10.923 10.145 1.00 97.19 97 GLY A O 1
ATOM 747 N N . LYS A 1 98 ? -7.464 10.501 11.258 1.00 95.25 98 LYS A N 1
ATOM 748 C CA . LYS A 1 98 ? -7.061 11.113 12.540 1.00 95.25 98 LYS A CA 1
ATOM 749 C C . LYS A 1 98 ? -6.086 10.258 13.360 1.00 95.25 98 LYS A C 1
ATOM 751 O O . LYS A 1 98 ? -5.424 10.793 14.238 1.00 95.25 98 LYS A O 1
ATOM 756 N N . GLU A 1 99 ? -6.002 8.964 13.068 1.00 94.81 99 GLU A N 1
ATOM 757 C CA . GLU A 1 99 ? -5.170 8.002 13.800 1.00 94.81 99 GLU A CA 1
ATOM 758 C C . GLU A 1 99 ? -3.707 8.051 13.358 1.00 94.81 99 GLU A C 1
ATOM 760 O O . GLU A 1 99 ? -2.839 7.539 14.059 1.00 94.81 99 GLU A O 1
ATOM 765 N N . ALA A 1 100 ? -3.426 8.669 12.203 1.00 96.69 100 ALA A N 1
ATOM 766 C CA . ALA A 1 100 ? -2.061 8.868 11.739 1.00 96.69 100 ALA A CA 1
ATOM 767 C C . ALA A 1 100 ? -1.317 9.826 12.678 1.00 96.69 100 ALA A C 1
ATOM 769 O O . ALA A 1 100 ? -1.671 11.013 12.776 1.00 96.69 100 ALA A O 1
ATOM 770 N N . ALA A 1 101 ? -0.263 9.308 13.309 1.00 96.44 101 ALA A N 1
ATOM 771 C CA . ALA A 1 101 ? 0.683 10.074 14.106 1.00 96.44 101 ALA A CA 1
ATOM 772 C C . ALA A 1 101 ? 1.378 11.152 13.257 1.00 96.44 101 ALA A C 1
ATOM 774 O O . ALA A 1 101 ? 1.336 11.133 12.023 1.00 96.44 101 ALA A O 1
ATOM 775 N N . ALA A 1 102 ? 2.029 12.114 13.911 1.00 97.88 102 ALA A N 1
ATOM 776 C CA . ALA A 1 102 ? 2.668 13.233 13.219 1.00 97.88 102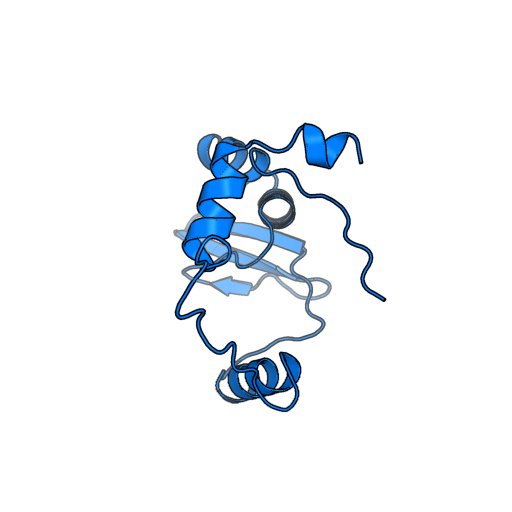 ALA A CA 1
ATOM 777 C C . ALA A 1 102 ? 3.755 12.755 12.239 1.00 97.88 102 ALA A C 1
ATOM 779 O O . ALA A 1 102 ? 3.820 13.219 11.099 1.00 97.88 102 ALA A O 1
ATOM 780 N N . GLU A 1 103 ? 4.559 11.782 12.658 1.00 97.88 103 GLU A N 1
ATOM 781 C CA . GLU A 1 103 ? 5.628 11.176 11.869 1.00 97.88 103 GLU A CA 1
ATOM 782 C C . GLU A 1 103 ? 5.065 10.386 10.684 1.00 97.88 103 GLU A C 1
ATOM 784 O O . GLU A 1 103 ? 5.556 10.517 9.564 1.00 97.88 103 GLU A O 1
ATOM 789 N N . GLU A 1 104 ? 3.993 9.621 10.908 1.00 97.38 104 GLU A N 1
ATOM 790 C CA . GLU A 1 104 ? 3.302 8.864 9.859 1.00 97.38 104 GLU A CA 1
ATOM 791 C C . GLU A 1 104 ? 2.715 9.809 8.813 1.00 97.38 104 GLU A C 1
ATOM 793 O O . GLU A 1 104 ? 2.922 9.623 7.618 1.00 97.38 104 GLU A O 1
ATOM 798 N N . ARG A 1 105 ? 2.037 10.874 9.252 1.00 97.88 105 ARG A N 1
ATOM 799 C CA . ARG A 1 105 ? 1.469 11.888 8.360 1.00 97.88 105 ARG A CA 1
ATOM 800 C C . ARG A 1 105 ? 2.546 12.567 7.524 1.00 97.88 105 ARG A C 1
ATOM 802 O O . ARG A 1 105 ? 2.357 12.720 6.321 1.00 97.88 105 ARG A O 1
ATOM 809 N N . SER A 1 106 ? 3.661 12.941 8.149 1.00 97.62 106 SER A N 1
ATOM 810 C CA . SER A 1 106 ? 4.802 13.554 7.467 1.00 97.62 106 SER A CA 1
ATOM 811 C C . SER A 1 106 ? 5.386 12.621 6.401 1.00 97.62 106 SER A C 1
ATOM 813 O O . SER A 1 106 ? 5.524 13.010 5.243 1.00 97.62 106 SER A O 1
ATOM 815 N N . ALA A 1 107 ? 5.655 11.362 6.761 1.00 97.12 107 ALA A N 1
ATOM 816 C CA . ALA A 1 107 ? 6.246 10.387 5.851 1.00 97.12 107 ALA A CA 1
ATOM 817 C C . ALA A 1 107 ? 5.307 10.012 4.694 1.00 97.12 107 ALA A C 1
ATOM 819 O O . ALA A 1 107 ? 5.729 9.965 3.540 1.00 97.12 107 ALA A O 1
ATOM 820 N N . LEU A 1 108 ? 4.028 9.762 4.985 1.00 97.44 108 LEU A N 1
ATOM 821 C CA . LEU A 1 108 ? 3.059 9.307 3.988 1.00 97.44 108 LEU A CA 1
ATOM 822 C C . LEU A 1 108 ? 2.676 10.415 2.994 1.00 97.44 108 LEU A C 1
ATOM 824 O O . LEU A 1 108 ? 2.470 10.122 1.816 1.00 97.44 108 LEU A O 1
ATOM 828 N N . ALA A 1 109 ? 2.617 11.674 3.442 1.00 96.75 109 ALA A N 1
ATOM 829 C CA . ALA A 1 109 ? 2.297 12.822 2.589 1.00 96.75 109 ALA A CA 1
ATOM 830 C C . ALA A 1 109 ? 3.471 13.288 1.709 1.00 96.75 109 ALA A C 1
ATOM 832 O O . ALA A 1 109 ? 3.270 14.085 0.793 1.00 96.75 109 ALA A O 1
ATOM 833 N N . ALA A 1 110 ? 4.694 12.817 1.972 1.00 95.25 110 ALA A N 1
ATOM 834 C CA . ALA A 1 110 ? 5.887 13.243 1.241 1.00 95.25 110 ALA A CA 1
ATOM 835 C C . ALA A 1 110 ? 5.972 12.680 -0.190 1.00 95.25 110 ALA A C 1
ATOM 837 O O . ALA A 1 110 ? 6.756 13.178 -0.999 1.00 95.25 110 ALA A O 1
ATOM 838 N N . ILE A 1 111 ? 5.195 11.641 -0.512 1.00 90.94 111 ILE A N 1
ATOM 839 C CA . ILE A 1 111 ? 5.215 10.994 -1.827 1.00 90.94 111 ILE A CA 1
ATOM 840 C C . ILE A 1 111 ? 4.097 11.567 -2.692 1.00 90.94 111 ILE A C 1
ATOM 842 O O . ILE A 1 111 ? 2.922 11.520 -2.336 1.00 90.94 111 ILE A O 1
ATOM 846 N N . GLN A 1 112 ? 4.481 12.091 -3.853 1.00 88.00 112 GLN A N 1
ATOM 8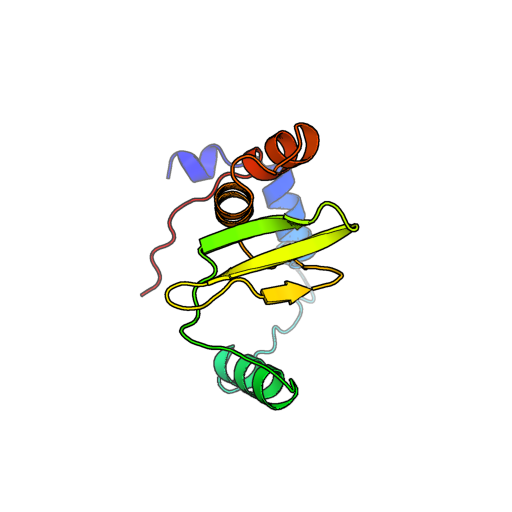47 C CA . GLN A 1 112 ? 3.558 12.623 -4.848 1.00 88.00 112 GLN A CA 1
ATOM 848 C C . GLN A 1 112 ? 3.294 11.589 -5.941 1.00 88.00 112 GLN A C 1
ATOM 850 O O . GLN A 1 112 ? 4.209 10.904 -6.401 1.00 88.00 112 GLN A O 1
ATOM 855 N N . TYR A 1 113 ? 2.041 11.518 -6.383 1.00 89.62 113 TYR A N 1
ATOM 856 C CA . TYR A 1 113 ? 1.591 10.608 -7.429 1.00 89.62 113 TYR A CA 1
ATOM 857 C C . TYR A 1 113 ? 1.189 11.384 -8.680 1.00 89.62 113 TYR A C 1
ATOM 859 O O . TYR A 1 113 ? 0.678 12.500 -8.597 1.00 89.62 113 TYR A O 1
ATOM 867 N N . GLN A 1 114 ? 1.409 10.773 -9.842 1.00 84.81 114 GLN A N 1
ATOM 868 C CA . GLN A 1 114 ? 0.940 11.282 -11.127 1.00 84.81 114 GLN A CA 1
ATOM 869 C C . GLN A 1 114 ? -0.065 10.295 -11.723 1.00 84.81 114 GLN A C 1
ATOM 871 O O . GLN A 1 114 ? 0.175 9.082 -11.671 1.00 84.81 114 GLN A O 1
ATOM 876 N N . PRO A 1 115 ? -1.183 10.777 -12.291 1.00 86.31 115 PRO A N 1
ATOM 877 C CA . PRO A 1 115 ? -2.103 9.913 -13.007 1.00 86.31 115 PRO A CA 1
ATOM 878 C C . PRO A 1 115 ? -1.387 9.296 -14.210 1.00 86.31 115 PRO A C 1
ATOM 880 O O . PRO A 1 115 ? -0.726 9.984 -14.984 1.00 86.31 115 PRO A O 1
ATOM 883 N N . ASN A 1 116 ? -1.533 7.984 -14.367 1.00 83.38 116 ASN A N 1
ATOM 884 C CA . ASN A 1 116 ? -0.987 7.245 -15.495 1.00 83.38 116 ASN A CA 1
ATOM 885 C C . ASN A 1 116 ? -2.141 6.645 -16.300 1.00 83.38 116 ASN A C 1
ATOM 887 O O . ASN A 1 116 ? -2.861 5.780 -15.800 1.00 83.38 116 ASN A O 1
ATOM 891 N N . ALA A 1 117 ? -2.323 7.107 -17.535 1.00 84.50 117 ALA A N 1
ATOM 892 C CA . ALA A 1 117 ? -3.299 6.536 -18.451 1.00 84.50 117 ALA A CA 1
ATOM 893 C C . ALA A 1 117 ? -2.671 5.336 -19.169 1.00 84.50 117 ALA A C 1
ATOM 895 O O . ALA A 1 117 ? -1.732 5.491 -19.949 1.00 84.50 117 ALA A O 1
ATOM 896 N N . VAL A 1 118 ? -3.189 4.138 -18.902 1.00 69.81 118 VAL A N 1
ATOM 897 C CA . VAL A 1 118 ? -2.754 2.899 -19.556 1.00 69.81 118 VAL A CA 1
ATOM 898 C C . VAL A 1 118 ? -3.891 2.423 -20.462 1.00 69.81 118 VAL A C 1
ATOM 900 O O . VAL A 1 118 ? -5.014 2.270 -19.982 1.00 69.81 118 VAL A O 1
ATOM 903 N N . TYR A 1 119 ? -3.605 2.247 -21.756 1.00 51.16 119 TYR A N 1
ATOM 904 C CA . TYR A 1 119 ? -4.550 1.777 -22.782 1.00 51.16 119 TYR A CA 1
ATOM 905 C C . TYR A 1 119 ? -4.528 0.252 -22.924 1.00 51.16 119 TYR A C 1
ATOM 907 O O . TYR A 1 119 ? -3.437 -0.342 -22.738 1.00 51.16 119 TYR A O 1
#